Protein AF-A0A1V3X4J1-F1 (afdb_monomer)

Foldseek 3Di:
DDDPVRVVVLVVLVVQLVVLVVVLVVCVVVVHDPVVNVVSVVSNVVSVVVNCVVVVVPD

Mean predicted aligned error: 4.15 Å

Radius of gyration: 14.05 Å; Cα contacts (8 Å, |Δi|>4): 31; chains: 1; bounding box: 25×17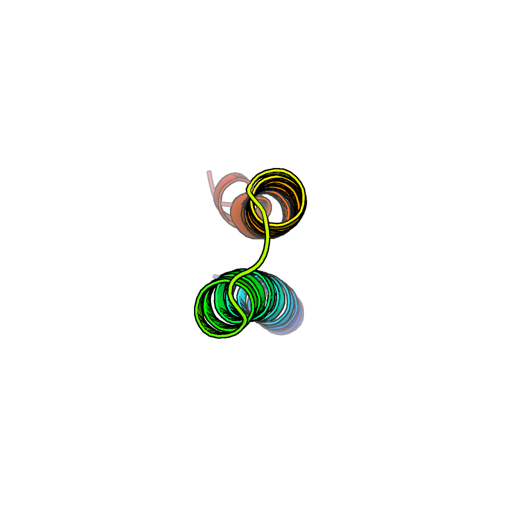×42 Å

Organism: Mycobacterium kansasii (NCBI:txid1768)

Sequence (59 aa):
MLTADEAADLSDRIYQVRCAAEDIGLALDEGAGAAELRELCEGLLRAARAADGWRRVGV

pLDDT: mean 91.79, std 12.52, range [45.84, 98.75]

Structure (mmCIF, N/CA/C/O backbone):
data_AF-A0A1V3X4J1-F1
#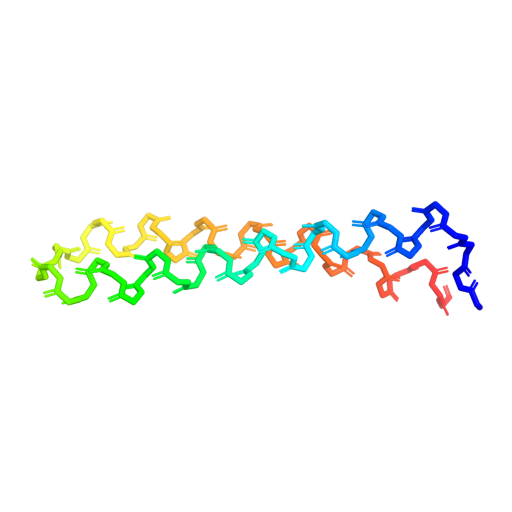
_entry.id   AF-A0A1V3X4J1-F1
#
loop_
_atom_site.group_PDB
_atom_site.id
_atom_site.type_symbol
_atom_site.label_atom_id
_atom_site.label_alt_id
_atom_site.label_comp_id
_atom_site.label_asym_id
_atom_site.label_entity_id
_atom_site.label_seq_id
_atom_site.pdbx_PDB_ins_code
_atom_site.Cartn_x
_atom_site.Cartn_y
_atom_site.Cartn_z
_atom_site.occupancy
_atom_site.B_iso_or_equiv
_atom_site.auth_seq_id
_atom_site.auth_comp_id
_atom_site.auth_asym_id
_atom_site.auth_atom_id
_atom_site.pdbx_PDB_model_num
ATOM 1 N N . MET A 1 1 ? 6.691 1.953 -25.712 1.00 78.50 1 MET A N 1
ATOM 2 C CA . MET A 1 1 ? 7.788 1.319 -24.946 1.00 78.50 1 MET A CA 1
ATOM 3 C C . MET A 1 1 ? 8.306 2.352 -23.967 1.00 78.50 1 MET A C 1
ATOM 5 O O . MET A 1 1 ? 8.361 3.506 -24.364 1.00 78.50 1 MET A O 1
ATOM 9 N N . LEU A 1 2 ? 8.633 1.948 -22.737 1.00 85.12 2 LEU A N 1
ATOM 10 C CA . LEU A 1 2 ? 9.300 2.813 -21.760 1.00 85.12 2 LEU A CA 1
ATOM 11 C C . LEU A 1 2 ? 10.811 2.784 -22.001 1.00 85.12 2 LEU A C 1
ATOM 13 O O . LEU A 1 2 ? 11.358 1.740 -22.370 1.00 85.12 2 LEU A O 1
ATOM 17 N N . THR A 1 3 ? 11.473 3.911 -21.785 1.00 92.94 3 THR A N 1
ATOM 18 C CA . THR A 1 3 ? 12.930 3.977 -21.640 1.00 92.94 3 THR A CA 1
ATOM 19 C C . THR A 1 3 ? 13.374 3.285 -20.346 1.00 92.94 3 THR A C 1
ATOM 21 O O . THR A 1 3 ? 12.5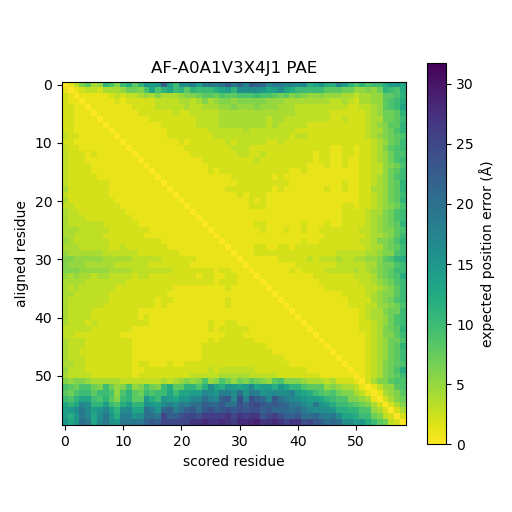58 2.957 -19.485 1.00 92.94 3 THR A O 1
ATOM 24 N N . ALA A 1 4 ? 14.678 3.037 -20.203 1.00 93.00 4 ALA A N 1
ATOM 25 C CA . ALA A 1 4 ? 15.223 2.421 -18.994 1.00 93.00 4 ALA A CA 1
ATOM 26 C C . ALA A 1 4 ? 14.960 3.277 -17.743 1.00 93.00 4 ALA A C 1
ATOM 28 O O . ALA A 1 4 ? 14.508 2.746 -16.732 1.00 93.00 4 ALA A O 1
ATOM 29 N N . ASP A 1 5 ? 15.165 4.593 -17.843 1.00 93.38 5 ASP A N 1
ATOM 30 C CA . ASP A 1 5 ? 14.917 5.534 -16.744 1.00 93.38 5 ASP A CA 1
ATOM 31 C C . ASP A 1 5 ? 13.430 5.583 -16.387 1.00 93.38 5 ASP A C 1
ATOM 33 O O . ASP A 1 5 ? 13.057 5.584 -15.216 1.00 93.38 5 ASP A O 1
ATOM 37 N N . GLU A 1 6 ? 12.562 5.537 -17.399 1.00 90.81 6 GLU A N 1
ATOM 38 C CA . GLU A 1 6 ? 11.124 5.484 -17.180 1.00 90.81 6 GLU A CA 1
ATOM 39 C C . GLU A 1 6 ? 10.675 4.177 -16.509 1.00 90.81 6 GLU A C 1
ATOM 41 O O . GLU A 1 6 ? 9.852 4.174 -15.595 1.00 90.81 6 GLU A O 1
ATOM 46 N N . ALA A 1 7 ? 11.233 3.040 -16.921 1.00 92.56 7 ALA A N 1
ATOM 47 C CA . ALA A 1 7 ? 10.942 1.759 -16.287 1.00 92.56 7 ALA A CA 1
ATOM 48 C C . ALA A 1 7 ? 11.442 1.703 -14.830 1.00 92.56 7 ALA A C 1
ATOM 50 O O . ALA A 1 7 ? 10.765 1.120 -13.977 1.00 92.56 7 ALA A O 1
ATOM 51 N N . ALA A 1 8 ? 12.596 2.310 -14.538 1.00 94.38 8 ALA A N 1
ATOM 52 C CA . ALA A 1 8 ? 13.136 2.411 -13.184 1.00 94.38 8 ALA A CA 1
ATOM 53 C C . ALA A 1 8 ? 12.233 3.270 -12.288 1.00 94.38 8 ALA A C 1
ATOM 55 O O . ALA A 1 8 ? 11.787 2.800 -11.243 1.00 94.38 8 ALA A O 1
ATOM 56 N N . ASP A 1 9 ? 11.854 4.465 -12.744 1.00 93.50 9 ASP A N 1
ATOM 57 C CA . ASP A 1 9 ? 10.967 5.352 -11.984 1.00 93.50 9 ASP A CA 1
ATOM 58 C C . ASP A 1 9 ? 9.558 4.748 -11.790 1.00 93.50 9 ASP A C 1
ATOM 60 O O . ASP A 1 9 ? 8.941 4.896 -10.732 1.00 93.50 9 ASP A O 1
ATOM 64 N N . LEU A 1 10 ? 9.042 3.983 -12.764 1.00 92.69 10 LEU A N 1
ATOM 65 C CA . LEU A 1 10 ? 7.818 3.195 -12.572 1.00 92.69 10 LEU A CA 1
ATOM 66 C C . LEU A 1 10 ? 7.985 2.126 -11.493 1.00 92.69 10 LEU A C 1
ATOM 68 O O . LEU A 1 10 ? 7.085 1.942 -10.671 1.00 92.69 10 LEU A O 1
ATOM 72 N N . SER A 1 11 ? 9.114 1.421 -11.502 1.00 94.88 11 SER A N 1
ATOM 73 C CA . SER A 1 11 ? 9.398 0.360 -10.536 1.00 94.88 11 SER A CA 1
ATOM 74 C C . SER A 1 11 ? 9.465 0.912 -9.113 1.00 94.88 11 SER A C 1
ATOM 76 O O . SER A 1 11 ? 8.846 0.336 -8.218 1.00 94.88 11 SER A O 1
ATOM 78 N N . ASP A 1 12 ? 10.108 2.064 -8.918 1.00 96.06 12 ASP A N 1
ATOM 79 C CA . ASP A 1 12 ? 10.166 2.749 -7.623 1.00 96.06 12 ASP A CA 1
ATOM 80 C C . ASP A 1 12 ? 8.770 3.157 -7.141 1.00 96.06 12 ASP A C 1
ATOM 82 O O . ASP A 1 12 ? 8.399 2.923 -5.988 1.00 96.06 12 ASP A O 1
ATOM 86 N N . ARG A 1 13 ? 7.935 3.703 -8.031 1.00 95.69 13 ARG A N 1
ATOM 87 C CA . ARG A 1 13 ? 6.554 4.069 -7.681 1.00 95.69 13 ARG A CA 1
ATOM 88 C C . ARG A 1 13 ? 5.697 2.853 -7.316 1.00 95.69 13 ARG A C 1
ATOM 90 O O . ARG A 1 13 ? 4.923 2.928 -6.363 1.00 95.69 13 ARG A O 1
ATOM 97 N N . ILE A 1 14 ? 5.840 1.730 -8.022 1.00 96.06 14 ILE A N 1
ATOM 98 C CA . ILE A 1 14 ? 5.157 0.470 -7.675 1.00 96.06 14 ILE A CA 1
ATOM 99 C C . ILE A 1 14 ? 5.656 -0.066 -6.330 1.00 96.06 14 ILE A C 1
ATOM 101 O O . ILE A 1 14 ? 4.850 -0.530 -5.521 1.00 96.06 14 ILE A O 1
ATOM 105 N N . TYR A 1 15 ? 6.962 0.018 -6.071 1.00 97.06 15 TYR A N 1
ATOM 106 C CA . TYR A 1 15 ? 7.542 -0.376 -4.791 1.00 97.06 15 TYR A CA 1
ATOM 107 C C . TYR A 1 15 ? 6.897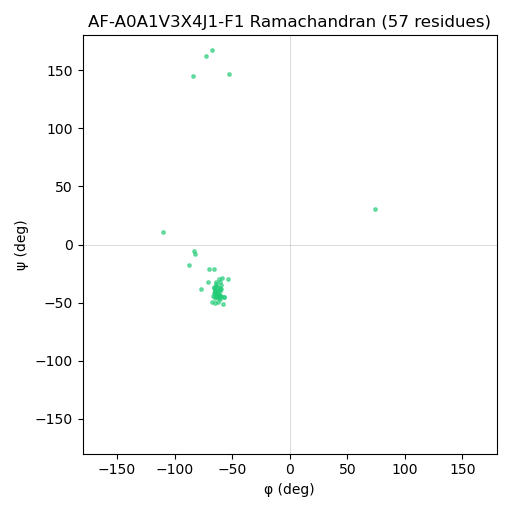 0.395 -3.633 1.00 97.06 15 TYR A C 1
ATOM 109 O O . TYR A 1 15 ? 6.460 -0.219 -2.662 1.00 97.06 15 TYR A O 1
ATOM 117 N N . GLN A 1 16 ? 6.724 1.713 -3.777 1.00 97.75 16 GLN A N 1
ATOM 118 C CA . GLN A 1 16 ? 6.055 2.538 -2.764 1.00 97.75 16 GLN A CA 1
ATOM 119 C C . GLN A 1 16 ? 4.594 2.133 -2.524 1.00 97.75 16 GLN A C 1
ATOM 121 O O . GLN A 1 16 ? 4.135 2.125 -1.384 1.00 97.75 16 GLN A O 1
ATOM 126 N N . VAL A 1 17 ? 3.857 1.756 -3.575 1.00 98.19 17 VAL A N 1
ATOM 127 C CA . VAL A 1 17 ? 2.484 1.235 -3.432 1.00 98.19 17 VAL A CA 1
ATOM 128 C C . VAL A 1 17 ? 2.472 -0.056 -2.620 1.00 98.19 17 VAL A C 1
ATOM 130 O O . VAL A 1 17 ? 1.625 -0.212 -1.742 1.00 98.19 17 VAL A O 1
ATOM 133 N N . ARG A 1 18 ? 3.406 -0.975 -2.897 1.00 98.44 18 ARG A N 1
ATOM 134 C CA . ARG A 1 18 ? 3.505 -2.235 -2.157 1.00 98.44 18 ARG A CA 1
ATOM 135 C C . ARG A 1 18 ? 3.802 -1.981 -0.682 1.00 98.44 18 ARG A C 1
ATOM 137 O O . ARG A 1 18 ? 3.069 -2.499 0.149 1.00 98.44 18 ARG A O 1
ATOM 144 N N . CYS A 1 19 ? 4.800 -1.154 -0.370 1.00 98.44 19 CYS A N 1
ATOM 145 C CA . CYS A 1 19 ? 5.150 -0.842 1.017 1.00 98.44 19 CYS A CA 1
ATOM 146 C C . CYS A 1 19 ? 3.982 -0.196 1.770 1.00 98.44 19 CYS A C 1
ATOM 148 O O . CYS A 1 19 ? 3.632 -0.656 2.847 1.00 98.44 19 CYS A O 1
ATOM 150 N N . ALA A 1 20 ? 3.285 0.770 1.164 1.00 98.50 20 ALA A N 1
ATOM 151 C CA . ALA A 1 20 ? 2.110 1.372 1.795 1.00 98.50 20 ALA A CA 1
ATOM 152 C C . ALA A 1 20 ? 0.973 0.360 2.052 1.00 98.50 20 ALA A C 1
ATOM 154 O O . ALA A 1 20 ? 0.192 0.530 2.984 1.00 98.50 20 ALA A O 1
ATOM 155 N N . ALA A 1 21 ? 0.852 -0.688 1.230 1.00 98.69 21 ALA A N 1
ATOM 156 C CA . ALA A 1 21 ? -0.097 -1.774 1.472 1.00 98.69 21 ALA A CA 1
ATOM 157 C C . ALA A 1 21 ? 0.389 -2.744 2.566 1.00 98.69 21 ALA A C 1
ATOM 159 O O . ALA A 1 21 ? -0.421 -3.209 3.366 1.00 98.69 21 ALA A O 1
ATOM 160 N N . GLU A 1 22 ? 1.691 -3.034 2.612 1.00 98.75 22 GLU A N 1
ATOM 161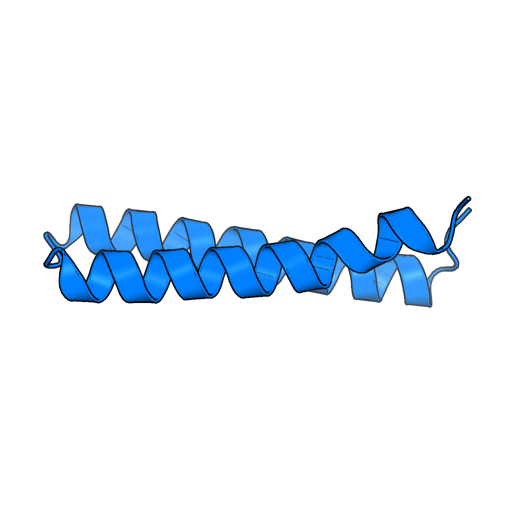 C CA . GLU A 1 22 ? 2.330 -3.840 3.662 1.00 98.75 22 GLU A CA 1
ATOM 162 C C . GLU A 1 22 ? 2.180 -3.169 5.038 1.00 98.75 22 GLU A C 1
ATOM 164 O O . GLU A 1 22 ? 1.816 -3.848 5.996 1.00 98.75 22 GLU A O 1
ATOM 169 N N . ASP A 1 23 ? 2.332 -1.842 5.117 1.00 98.62 23 ASP A N 1
ATOM 170 C CA . ASP A 1 23 ? 2.134 -1.061 6.347 1.00 98.62 23 ASP A CA 1
ATOM 171 C C . ASP A 1 23 ? 0.703 -1.199 6.895 1.00 98.62 23 ASP A C 1
ATOM 173 O O . ASP A 1 23 ? 0.505 -1.320 8.101 1.00 98.62 23 ASP A O 1
ATOM 177 N N . ILE A 1 24 ? -0.312 -1.241 6.020 1.00 98.69 24 ILE A N 1
ATOM 178 C CA . ILE A 1 24 ? -1.705 -1.499 6.430 1.00 98.69 24 ILE A CA 1
ATOM 179 C C . ILE A 1 24 ? -1.843 -2.906 7.020 1.00 98.69 24 ILE A C 1
ATOM 181 O O . ILE A 1 24 ? -2.539 -3.080 8.019 1.00 98.69 2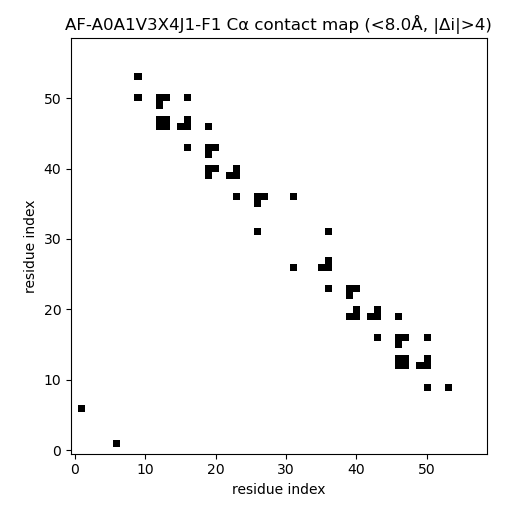4 ILE A O 1
ATOM 185 N N . GLY A 1 25 ? -1.209 -3.906 6.400 1.00 98.62 25 GLY A N 1
ATOM 186 C CA . GLY A 1 25 ? -1.206 -5.281 6.903 1.00 98.62 25 GLY A CA 1
ATOM 187 C C . GLY A 1 25 ? -0.581 -5.372 8.294 1.00 98.62 25 GLY A C 1
ATOM 188 O O . GLY A 1 25 ? -1.194 -5.930 9.199 1.00 98.62 25 GLY A O 1
ATOM 189 N N . LEU A 1 26 ? 0.577 -4.737 8.483 1.00 98.62 26 LEU A N 1
ATOM 190 C CA . LEU A 1 26 ? 1.245 -4.669 9.780 1.00 98.62 26 LEU A CA 1
ATOM 191 C C . LEU A 1 26 ? 0.382 -3.956 10.829 1.00 98.62 26 LEU A C 1
ATOM 193 O O . LEU A 1 26 ? 0.196 -4.475 11.924 1.00 98.62 26 LEU A O 1
ATOM 197 N N . ALA A 1 27 ? -0.213 -2.813 10.483 1.00 98.56 27 ALA A N 1
ATOM 198 C CA . ALA A 1 27 ? -1.088 -2.076 11.390 1.00 98.56 27 ALA A CA 1
ATOM 199 C C . ALA A 1 27 ? -2.317 -2.904 11.811 1.00 98.56 27 ALA A C 1
ATOM 201 O O . ALA A 1 27 ? -2.743 -2.851 12.963 1.00 98.56 27 ALA A O 1
ATOM 202 N N . LEU A 1 28 ? -2.882 -3.708 10.905 1.00 98.56 28 LEU A N 1
ATOM 203 C CA . LEU A 1 28 ? -3.954 -4.648 11.247 1.00 98.56 28 LEU A CA 1
ATOM 204 C C . LEU A 1 28 ? -3.475 -5.732 12.219 1.00 98.56 28 LEU A C 1
ATOM 206 O O . LEU A 1 28 ? -4.176 -6.010 13.194 1.00 98.56 28 LEU A O 1
ATOM 210 N N . ASP A 1 29 ? -2.295 -6.305 11.979 1.00 98.69 29 ASP A N 1
ATOM 211 C CA . ASP A 1 29 ? -1.694 -7.326 12.846 1.00 98.69 29 ASP A CA 1
ATOM 212 C C . ASP A 1 29 ? -1.374 -6.775 14.249 1.00 98.69 29 ASP A C 1
ATOM 214 O O . ASP A 1 29 ? -1.504 -7.487 15.247 1.00 98.69 29 ASP A O 1
ATOM 218 N N . GLU A 1 30 ? -1.025 -5.491 14.344 1.00 98.38 30 GLU A N 1
ATOM 219 C CA . GLU A 1 30 ? -0.772 -4.778 15.603 1.00 98.38 30 GLU A CA 1
ATOM 220 C C . GLU A 1 30 ? -2.052 -4.265 16.289 1.00 98.38 30 GLU A C 1
ATOM 222 O O . GLU A 1 30 ? -2.006 -3.782 17.424 1.00 98.38 30 GLU A O 1
ATOM 227 N N . GLY A 1 31 ? -3.217 -4.403 15.648 1.00 98.31 31 GLY A N 1
ATOM 228 C CA . GLY A 1 31 ? -4.499 -3.959 16.199 1.00 98.31 31 GLY A CA 1
ATOM 229 C C . GLY A 1 31 ? -4.692 -2.440 16.172 1.00 98.31 31 GLY A C 1
ATOM 230 O O . GLY A 1 31 ? -5.377 -1.893 17.042 1.00 98.31 31 GLY A O 1
ATOM 231 N N . ALA A 1 32 ? -4.101 -1.762 15.186 1.00 98.44 32 ALA A N 1
ATOM 232 C CA . ALA A 1 32 ? -4.223 -0.327 14.974 1.00 98.44 32 ALA A CA 1
ATOM 233 C C . ALA A 1 32 ? -5.684 0.141 14.909 1.00 98.44 32 ALA A C 1
ATOM 235 O O . ALA A 1 32 ? -6.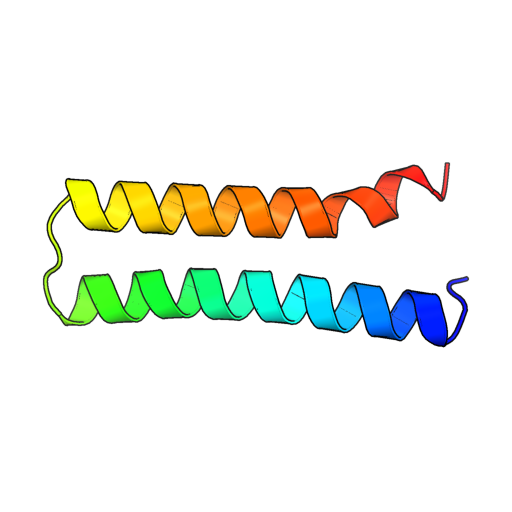592 -0.533 14.409 1.00 98.44 32 ALA A O 1
ATOM 236 N N . GLY A 1 33 ? -5.908 1.356 15.406 1.00 98.19 33 GLY A N 1
ATOM 237 C CA . GLY A 1 33 ? -7.227 1.973 15.420 1.00 98.19 33 GLY A CA 1
ATOM 238 C C . GLY A 1 33 ? -7.691 2.422 14.031 1.00 98.19 33 GLY A C 1
ATOM 239 O O . GLY A 1 33 ? -6.908 2.649 13.112 1.00 98.19 33 GLY A O 1
ATOM 240 N N . ALA A 1 34 ? -8.998 2.657 13.893 1.00 98.25 34 ALA A N 1
ATOM 241 C CA . ALA A 1 34 ? -9.597 3.084 12.626 1.00 98.25 34 ALA A CA 1
ATOM 242 C C . ALA A 1 34 ? -9.026 4.406 12.069 1.00 98.25 34 ALA A C 1
ATOM 244 O O . ALA A 1 34 ? -9.039 4.608 10.856 1.00 98.25 34 ALA A O 1
ATOM 245 N N . ALA A 1 35 ? -8.547 5.306 12.936 1.00 98.25 35 ALA A N 1
ATOM 246 C CA . ALA A 1 35 ? -7.922 6.562 12.522 1.00 98.25 35 ALA A CA 1
ATOM 247 C C . ALA A 1 35 ? -6.581 6.320 11.810 1.00 98.25 35 ALA A C 1
ATOM 249 O O . ALA A 1 35 ? -6.389 6.788 10.694 1.00 98.25 35 ALA A O 1
ATOM 250 N N . GLU A 1 36 ? -5.709 5.509 12.407 1.00 98.19 36 GLU A N 1
ATOM 251 C CA . GLU A 1 36 ? -4.408 5.142 11.840 1.00 98.19 36 GLU A CA 1
ATOM 252 C C . GLU A 1 36 ? -4.565 4.360 10.530 1.00 98.19 36 GLU A C 1
ATOM 254 O O . GLU A 1 36 ? -3.978 4.713 9.509 1.00 98.19 36 GLU A O 1
ATOM 259 N N . LEU A 1 37 ? -5.469 3.376 10.499 1.00 98.62 37 LEU A N 1
ATOM 260 C CA . LEU A 1 37 ? -5.772 2.632 9.272 1.00 98.62 37 LEU A CA 1
ATOM 261 C C . LEU A 1 37 ? -6.286 3.543 8.149 1.00 98.62 37 LEU A C 1
ATOM 263 O O . LEU A 1 37 ? -5.988 3.315 6.974 1.00 98.62 37 LEU A O 1
ATOM 267 N N . ARG A 1 38 ? -7.050 4.589 8.488 1.00 98.62 38 ARG A N 1
ATOM 268 C CA . ARG A 1 38 ? -7.499 5.587 7.513 1.00 98.62 38 ARG A CA 1
ATOM 269 C C . ARG A 1 38 ? -6.327 6.396 6.964 1.00 98.62 38 ARG A C 1
ATOM 271 O O . ARG A 1 38 ? -6.262 6.568 5.748 1.00 98.62 38 ARG A O 1
ATOM 278 N N . GLU A 1 39 ? -5.404 6.836 7.809 1.00 98.56 39 GLU A N 1
ATOM 279 C CA . GLU A 1 39 ? -4.205 7.562 7.373 1.00 98.56 39 GLU A CA 1
ATOM 280 C C . GLU A 1 39 ? -3.326 6.711 6.444 1.00 98.56 39 GLU A C 1
ATOM 282 O O . GLU A 1 39 ? -2.903 7.187 5.383 1.00 98.56 39 GLU A O 1
ATOM 287 N N . LEU A 1 40 ? -3.131 5.433 6.779 1.00 98.62 40 LEU A N 1
ATOM 288 C CA . LEU A 1 40 ? -2.387 4.483 5.948 1.00 98.62 40 LEU A CA 1
ATOM 289 C C . LEU A 1 40 ? -3.085 4.230 4.605 1.00 98.62 40 LEU A C 1
ATOM 291 O O . LEU A 1 40 ? -2.447 4.277 3.551 1.00 98.62 40 LEU A O 1
ATOM 295 N N . CYS A 1 41 ? -4.412 4.066 4.604 1.00 98.69 41 CYS A N 1
ATOM 296 C CA . CYS A 1 41 ? -5.194 3.950 3.370 1.00 98.69 41 CYS A CA 1
ATOM 297 C C . CYS A 1 41 ? -5.067 5.201 2.488 1.00 98.69 41 CYS A C 1
ATOM 299 O O . CYS A 1 41 ? -4.964 5.098 1.263 1.00 98.69 41 CYS A O 1
ATOM 301 N N . GLU A 1 42 ? -5.060 6.396 3.078 1.00 98.56 42 GLU A N 1
ATOM 302 C CA . GLU A 1 42 ? -4.821 7.633 2.333 1.00 98.56 42 GLU A CA 1
ATOM 303 C C . GLU A 1 42 ? -3.396 7.692 1.764 1.00 98.56 42 GLU A C 1
ATOM 305 O O . GLU A 1 42 ? -3.213 8.142 0.629 1.00 98.56 42 GLU A O 1
ATOM 310 N N . GLY A 1 43 ? -2.402 7.198 2.507 1.00 98.31 43 GLY A N 1
ATOM 311 C CA . GLY A 1 43 ? -1.026 7.015 2.039 1.00 98.31 43 GLY A CA 1
ATOM 312 C C . GLY A 1 43 ? -0.939 6.106 0.816 1.00 98.31 43 GLY A C 1
ATOM 313 O O . GLY A 1 43 ? -0.406 6.517 -0.220 1.00 98.31 43 GLY A O 1
ATOM 314 N N . LEU A 1 44 ? -1.556 4.926 0.890 1.00 98.38 44 LEU A N 1
ATOM 315 C CA . LEU A 1 44 ? -1.638 3.978 -0.220 1.00 98.38 44 LEU A CA 1
ATOM 316 C C . LEU A 1 44 ? -2.295 4.604 -1.458 1.00 98.38 44 LEU A C 1
ATOM 318 O O . LEU A 1 44 ? -1.776 4.487 -2.569 1.00 98.38 44 LEU A O 1
ATOM 322 N N . LEU A 1 45 ? -3.407 5.324 -1.283 1.00 97.81 45 LEU A N 1
ATOM 323 C CA . LEU A 1 45 ? -4.087 5.995 -2.394 1.00 97.81 45 LEU A CA 1
ATOM 324 C C . LEU A 1 45 ? -3.228 7.097 -3.027 1.00 97.81 45 LEU A C 1
ATOM 326 O O . LEU A 1 45 ? -3.285 7.285 -4.245 1.00 97.81 45 LEU A O 1
ATOM 330 N N . ARG A 1 46 ? -2.429 7.829 -2.241 1.00 96.56 46 ARG A N 1
ATOM 331 C CA . ARG A 1 46 ? -1.470 8.810 -2.778 1.00 96.56 46 ARG A CA 1
ATOM 332 C C . ARG A 1 46 ? -0.380 8.124 -3.604 1.00 96.56 46 ARG A C 1
ATOM 334 O O . ARG A 1 46 ? -0.125 8.566 -4.725 1.00 96.56 46 ARG A O 1
ATOM 341 N N . ALA A 1 47 ? 0.198 7.034 -3.100 1.00 96.06 47 ALA A N 1
ATOM 342 C CA . ALA A 1 47 ? 1.207 6.257 -3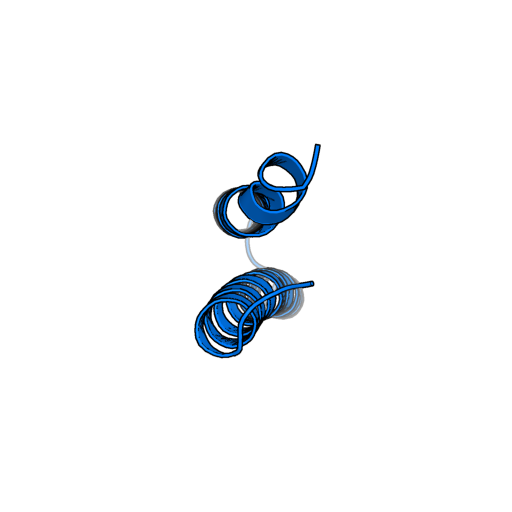.823 1.00 96.06 47 ALA A CA 1
ATOM 343 C C . ALA A 1 47 ? 0.646 5.679 -5.135 1.00 96.06 47 ALA A C 1
ATOM 345 O O . ALA A 1 47 ? 1.260 5.820 -6.194 1.00 96.06 47 ALA A O 1
ATOM 346 N N . ALA A 1 48 ? -0.568 5.121 -5.099 1.00 96.00 48 ALA A N 1
ATOM 347 C CA . ALA A 1 48 ? -1.226 4.563 -6.279 1.00 96.00 48 ALA A CA 1
ATOM 348 C C . ALA A 1 48 ? -1.466 5.631 -7.356 1.00 96.00 48 ALA A C 1
ATOM 350 O O . ALA A 1 48 ? -1.144 5.422 -8.523 1.00 96.00 48 ALA A O 1
ATOM 351 N N . ARG A 1 49 ? -1.934 6.825 -6.969 1.00 94.00 49 ARG A N 1
ATOM 352 C CA . ARG A 1 49 ? -2.118 7.945 -7.909 1.00 94.00 49 ARG A CA 1
ATOM 353 C C . ARG A 1 49 ? -0.805 8.412 -8.529 1.00 94.00 49 ARG A C 1
ATOM 355 O O . ARG A 1 49 ? -0.796 8.787 -9.702 1.00 94.00 49 ARG A O 1
ATOM 362 N N . ALA A 1 50 ? 0.284 8.402 -7.760 1.00 91.62 50 ALA A N 1
ATOM 363 C CA . ALA A 1 50 ? 1.606 8.713 -8.285 1.00 91.62 50 ALA A CA 1
ATOM 364 C C . ALA A 1 50 ? 2.037 7.670 -9.328 1.00 91.62 50 ALA A C 1
ATOM 366 O O . ALA A 1 50 ? 2.561 8.048 -10.373 1.00 91.62 50 ALA A O 1
ATOM 367 N N . ALA A 1 51 ? 1.756 6.383 -9.106 1.00 91.69 51 ALA A N 1
ATOM 368 C CA . ALA A 1 51 ? 2.023 5.313 -10.071 1.00 91.69 51 ALA A CA 1
ATOM 369 C C . ALA A 1 51 ? 1.087 5.344 -11.303 1.00 91.69 51 ALA A C 1
ATOM 371 O O . ALA A 1 51 ? 1.515 5.043 -12.413 1.00 91.69 51 ALA A O 1
ATOM 372 N N . ASP A 1 52 ? -0.165 5.783 -11.171 1.00 87.50 52 ASP A N 1
ATOM 373 C CA . ASP A 1 52 ? -1.128 5.825 -12.287 1.00 87.50 52 ASP A CA 1
ATOM 374 C C . ASP A 1 52 ? -0.754 6.814 -13.406 1.00 87.50 52 ASP A C 1
ATOM 376 O O . ASP A 1 52 ? -1.224 6.682 -14.543 1.00 87.50 52 ASP A O 1
ATOM 380 N N . GLY A 1 53 ? 0.089 7.812 -13.113 1.00 75.06 53 GLY A N 1
ATOM 381 C CA . GLY A 1 53 ? 0.516 8.832 -14.078 1.00 75.06 53 GLY A CA 1
ATOM 382 C C . GLY A 1 53 ? 1.102 8.254 -15.374 1.00 75.06 53 GLY A C 1
ATOM 383 O O . GLY A 1 53 ? 0.895 8.829 -16.441 1.00 75.06 53 GLY A O 1
ATOM 384 N N . TRP A 1 54 ? 1.727 7.074 -15.306 1.00 69.31 54 TRP A N 1
ATOM 385 C CA . TRP A 1 54 ? 2.280 6.356 -16.460 1.00 69.31 54 TRP A CA 1
ATOM 386 C C . TRP A 1 54 ? 1.245 5.983 -17.522 1.00 69.31 54 TRP A C 1
ATOM 388 O O . TRP A 1 54 ? 1.555 5.978 -18.711 1.00 69.31 54 TRP A O 1
ATOM 398 N 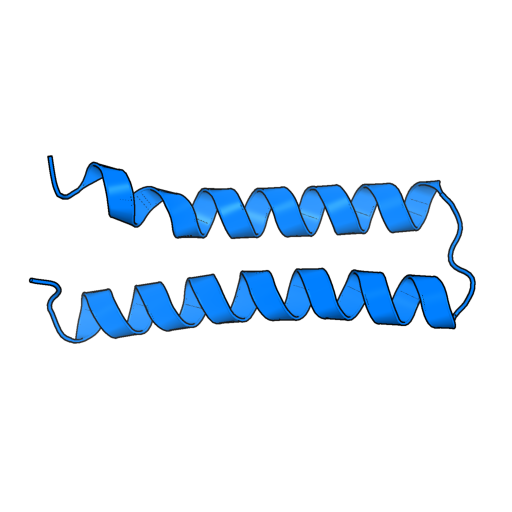N . ARG A 1 55 ? -0.005 5.702 -17.127 1.00 63.97 55 ARG A N 1
ATOM 399 C CA . ARG A 1 55 ? -1.054 5.279 -18.070 1.00 63.97 55 ARG A CA 1
ATOM 400 C C . ARG A 1 55 ? -1.496 6.417 -19.002 1.00 63.97 55 ARG A C 1
ATOM 402 O O . ARG A 1 55 ? -2.039 6.143 -20.066 1.00 63.97 55 ARG A O 1
ATOM 409 N N . ARG A 1 56 ? -1.262 7.683 -18.628 1.00 57.75 56 ARG A N 1
ATOM 410 C CA . ARG A 1 56 ? -1.656 8.865 -19.421 1.00 57.75 56 ARG A CA 1
ATOM 411 C C . ARG A 1 56 ? -0.621 9.300 -20.458 1.00 57.75 56 ARG A C 1
ATOM 413 O O . ARG A 1 56 ? -0.977 10.039 -21.360 1.00 57.75 56 ARG A O 1
ATOM 420 N N . VAL A 1 57 ? 0.631 8.856 -20.344 1.00 56.47 57 VAL A N 1
ATOM 421 C CA . VAL A 1 57 ? 1.712 9.227 -21.280 1.00 56.47 57 VAL A CA 1
ATOM 422 C C . VAL A 1 57 ? 1.685 8.357 -22.555 1.00 56.47 57 VAL A C 1
ATOM 424 O O . VAL A 1 57 ? 2.393 8.634 -23.515 1.00 56.47 57 VAL A O 1
ATOM 427 N N . GLY A 1 58 ? 0.847 7.312 -22.588 1.00 53.91 58 GLY A N 1
ATOM 428 C CA . GLY A 1 58 ? 0.760 6.341 -23.686 1.00 53.91 58 GLY A CA 1
ATOM 429 C C . GLY A 1 58 ? -0.508 6.382 -24.555 1.00 53.91 58 GLY A C 1
ATOM 430 O O . GLY A 1 58 ? -0.696 5.437 -25.320 1.00 53.91 58 GLY A O 1
ATOM 431 N N . VAL A 1 59 ? -1.370 7.403 -24.431 1.00 45.84 59 VAL A N 1
ATOM 432 C CA . VAL A 1 59 ? -2.540 7.659 -25.309 1.00 45.84 59 VAL A CA 1
ATOM 433 C C . VAL A 1 59 ? -2.398 9.014 -25.979 1.00 45.84 59 VAL A C 1
ATOM 435 O O . VAL A 1 59 ? -2.069 9.976 -25.253 1.00 45.84 59 VAL A O 1
#

Nearest PDB structures (foldseek):
  5lcy-assembly1_C  TM=9.292E-01  e=2.965E-01  Salmonella enterica subsp. enterica serovar Typhimurium
  4m1p-assembly1_A  TM=9.257E-01  e=5.401E-01  Geobacillus thermodenitrificans NG80-2
  8cws-assembly1_B  TM=8.702E-01  e=1.677E+00  synthetic construct
  8cwy-assembly1_B  TM=8.947E-01  e=2.501E+00  synthetic construct
  2v0o-assembly2_C  TM=9.339E-01  e=4.556E+00  Homo sapiens

Secondary structure (DSSP, 8-state):
---HHHHHHHHHHHHHHHHHHHHHHHHHHTT--HHHHHHHHHHHHHHHHHHHGGGGTT-

Solvent-accessible surface area (backbone atoms only — not comparable to full-atom values): 3307 Å² total; per-residue (Å²): 136,78,54,72,69,52,48,48,55,50,49,54,32,48,50,49,28,51,50,34,50,50,51,44,53,52,37,58,76,72,63,57,52,74,67,58,54,47,54,36,51,51,50,24,52,52,32,45,56,64,45,50,56,65,70,64,79,76,111